Protein AF-A0AAW1MB24-F1 (afdb_monomer_lite)

Structure (mmCIF, N/CA/C/O backbone):
data_AF-A0AAW1MB24-F1
#
_entry.id   AF-A0AAW1MB24-F1
#
loop_
_atom_site.group_PDB
_atom_site.id
_atom_site.type_symbol
_atom_site.label_atom_id
_atom_site.label_alt_id
_atom_site.label_comp_id
_atom_site.label_asym_id
_atom_site.label_entity_id
_atom_site.label_seq_id
_atom_site.pdbx_PDB_ins_code
_atom_site.Cartn_x
_atom_site.Cartn_y
_atom_site.Cartn_z
_atom_site.occupancy
_atom_site.B_iso_or_equiv
_atom_site.auth_seq_id
_atom_site.auth_comp_id
_atom_site.auth_asym_id
_atom_site.auth_atom_id
_atom_site.pdbx_PDB_model_num
ATOM 1 N N . MET A 1 1 ? 55.123 39.744 19.053 1.00 43.03 1 MET A N 1
ATOM 2 C CA . MET A 1 1 ? 53.653 39.650 19.184 1.00 43.03 1 MET A CA 1
ATOM 3 C C . MET A 1 1 ? 53.161 38.521 18.292 1.00 43.03 1 MET A C 1
ATOM 5 O O . MET A 1 1 ? 53.751 38.301 17.247 1.00 43.03 1 MET A O 1
ATOM 9 N N . MET A 1 2 ? 52.180 37.779 18.807 1.00 41.16 2 MET A N 1
ATOM 10 C CA . MET A 1 2 ? 51.496 36.580 18.288 1.00 41.16 2 MET A CA 1
ATOM 11 C C . MET A 1 2 ? 51.373 36.495 16.751 1.00 41.16 2 MET A C 1
ATOM 13 O O . MET A 1 2 ? 51.146 37.498 16.092 1.00 41.16 2 MET A O 1
ATOM 17 N N . SER A 1 3 ? 51.477 35.311 16.140 1.00 39.66 3 SER A N 1
ATOM 18 C CA . SER A 1 3 ? 50.325 34.402 16.112 1.00 39.66 3 SER A CA 1
ATOM 19 C C . SER A 1 3 ? 50.701 32.929 15.914 1.00 39.66 3 SER A C 1
ATOM 21 O O . SER A 1 3 ? 51.513 32.578 15.062 1.00 39.66 3 SER A O 1
ATOM 23 N N . LYS A 1 4 ? 50.082 32.075 16.736 1.00 43.47 4 LYS A N 1
ATOM 24 C CA . LYS A 1 4 ? 50.129 30.612 16.682 1.00 43.47 4 LYS A CA 1
ATOM 25 C C . LYS A 1 4 ? 49.198 30.145 15.560 1.00 43.47 4 LYS A C 1
ATOM 27 O O . LYS A 1 4 ? 48.008 30.439 15.608 1.00 43.47 4 LYS A O 1
ATOM 32 N N . SER A 1 5 ? 49.724 29.404 14.588 1.00 49.34 5 SER A N 1
ATOM 33 C CA . SER A 1 5 ? 48.898 28.662 13.632 1.00 49.34 5 SER A CA 1
ATOM 34 C C . SER A 1 5 ? 48.448 27.362 14.300 1.00 49.34 5 SER A C 1
ATOM 36 O O . SER A 1 5 ? 49.275 26.509 14.619 1.00 49.34 5 SER A O 1
ATOM 38 N N . SER A 1 6 ? 47.154 27.261 14.601 1.00 51.38 6 SER A N 1
ATOM 39 C CA . SER A 1 6 ? 46.524 26.056 15.146 1.00 51.38 6 SER A CA 1
ATOM 40 C C . SER A 1 6 ? 45.919 25.260 13.983 1.00 51.38 6 SER A C 1
ATOM 42 O O . SER A 1 6 ? 45.318 25.876 13.100 1.00 51.38 6 SER A O 1
ATOM 44 N N . PRO A 1 7 ? 46.055 23.925 13.939 1.00 48.81 7 PRO A N 1
ATOM 45 C CA . PRO A 1 7 ? 45.532 23.129 12.839 1.00 48.81 7 PRO A CA 1
ATOM 46 C C . PRO A 1 7 ? 44.003 23.129 12.889 1.00 48.81 7 PRO A C 1
ATOM 48 O O . PRO A 1 7 ? 43.395 22.783 13.904 1.00 48.81 7 PRO A O 1
ATOM 51 N N . VAL A 1 8 ? 43.378 23.538 11.784 1.00 53.91 8 VAL A N 1
ATOM 52 C CA . VAL A 1 8 ? 41.935 23.406 11.584 1.00 53.91 8 VAL A CA 1
ATOM 53 C C . VAL A 1 8 ? 41.639 21.913 11.533 1.00 53.91 8 VAL A C 1
ATOM 55 O O . VAL A 1 8 ? 41.932 21.234 10.552 1.00 53.91 8 VAL A O 1
ATOM 58 N N . ASN A 1 9 ? 41.114 21.403 12.642 1.00 43.88 9 ASN A N 1
ATOM 59 C CA . ASN A 1 9 ? 40.586 20.057 12.767 1.00 43.88 9 ASN A CA 1
ATOM 60 C C . ASN A 1 9 ? 39.363 19.979 11.843 1.00 43.88 9 ASN A C 1
ATOM 62 O O . ASN A 1 9 ? 38.253 20.350 12.224 1.00 43.88 9 ASN A O 1
ATOM 66 N N . PHE A 1 10 ? 39.586 19.585 10.590 1.00 46.62 10 PHE A N 1
ATOM 67 C CA . PHE A 1 10 ? 38.527 19.327 9.625 1.00 46.62 10 PHE A CA 1
ATOM 68 C C . PHE A 1 10 ? 37.900 17.986 10.005 1.00 46.62 10 PHE A C 1
ATOM 70 O O . PHE A 1 10 ? 38.203 16.937 9.439 1.00 46.62 10 PHE A O 1
ATOM 77 N N . LEU A 1 11 ? 37.080 18.018 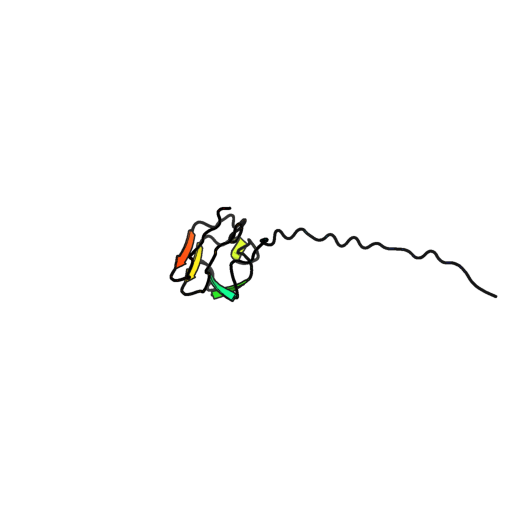11.057 1.00 42.41 11 LEU A N 1
ATOM 78 C CA . LEU A 1 11 ? 36.214 16.918 11.439 1.00 42.41 11 LEU A CA 1
ATOM 79 C C . LEU A 1 11 ? 35.160 16.811 10.332 1.00 42.41 11 LEU A C 1
ATOM 81 O O . LEU A 1 11 ? 34.096 17.422 10.392 1.00 42.41 11 LEU A O 1
ATOM 85 N N . CYS A 1 12 ? 35.514 16.101 9.263 1.00 42.62 12 CYS A N 1
ATOM 86 C CA . CYS A 1 12 ? 34.588 15.694 8.226 1.00 42.62 12 CYS A CA 1
ATOM 87 C C . CYS A 1 12 ? 33.635 14.699 8.891 1.00 42.62 12 CYS A C 1
ATOM 89 O O . CYS A 1 12 ? 33.917 13.504 8.977 1.00 42.62 12 CYS A O 1
ATOM 91 N N . VAL A 1 13 ? 32.556 15.220 9.477 1.00 45.41 13 VAL A N 1
ATOM 92 C CA . VAL A 1 13 ? 31.429 14.417 9.934 1.00 45.41 13 VAL A CA 1
ATOM 93 C C . VAL A 1 13 ? 30.853 13.807 8.668 1.00 45.41 13 VAL A C 1
ATOM 95 O O . VAL A 1 13 ? 30.088 14.444 7.947 1.00 45.41 13 VAL A O 1
ATOM 98 N N . ILE A 1 14 ? 31.299 12.591 8.354 1.00 52.66 14 ILE A N 1
ATOM 99 C CA . ILE A 1 14 ? 30.662 11.747 7.358 1.00 52.66 14 ILE A CA 1
ATOM 100 C C . ILE A 1 14 ? 29.272 11.478 7.926 1.00 52.66 14 ILE A C 1
ATOM 102 O O . ILE A 1 14 ? 29.077 10.594 8.758 1.00 52.66 14 ILE A O 1
ATOM 106 N N . LEU A 1 15 ? 28.318 12.319 7.524 1.00 45.47 15 LEU A N 1
ATOM 107 C CA . LEU A 1 15 ? 26.904 12.005 7.545 1.00 45.47 15 LEU A CA 1
ATOM 108 C C . LEU A 1 15 ? 26.779 10.716 6.739 1.00 45.47 15 LEU A C 1
ATOM 110 O O . LEU A 1 15 ? 26.764 10.733 5.510 1.00 45.47 15 LEU A O 1
ATOM 114 N N . LEU A 1 16 ? 26.771 9.587 7.446 1.00 46.81 16 LEU A N 1
ATOM 115 C CA . LEU A 1 16 ? 26.223 8.345 6.940 1.00 46.81 16 LEU A CA 1
ATOM 116 C C . LEU A 1 16 ? 24.776 8.676 6.586 1.00 46.81 16 LEU A C 1
ATOM 118 O O . LEU A 1 16 ? 23.898 8.661 7.445 1.00 46.81 16 LEU A O 1
ATOM 122 N N . ALA A 1 17 ? 24.554 9.053 5.327 1.00 44.00 17 ALA A N 1
ATOM 123 C CA . ALA A 1 17 ? 23.258 8.947 4.702 1.00 44.00 17 ALA A CA 1
ATOM 124 C C . ALA A 1 17 ? 22.905 7.468 4.816 1.00 44.00 17 ALA A C 1
ATOM 126 O O . ALA A 1 17 ? 23.369 6.635 4.038 1.00 44.00 17 ALA A O 1
ATOM 127 N N . SER A 1 18 ? 22.171 7.124 5.874 1.00 48.06 18 SER A N 1
ATOM 128 C CA . SER A 1 18 ? 21.413 5.893 5.917 1.00 48.06 18 SER A CA 1
ATOM 129 C C . SER A 1 18 ? 20.659 5.866 4.600 1.00 48.06 18 SER A C 1
ATOM 131 O O . SER A 1 18 ? 19.837 6.752 4.355 1.00 48.06 18 SER A O 1
ATOM 133 N N . ALA A 1 19 ? 20.993 4.911 3.735 1.00 41.25 19 ALA A N 1
ATOM 134 C CA . ALA A 1 19 ? 20.155 4.533 2.618 1.00 41.25 19 ALA A CA 1
ATOM 135 C C . ALA A 1 19 ? 18.845 4.014 3.223 1.00 41.25 19 ALA A C 1
ATOM 137 O O . ALA A 1 19 ? 18.635 2.815 3.386 1.00 41.25 19 ALA A O 1
ATOM 138 N N . ALA A 1 20 ? 18.001 4.950 3.660 1.00 46.56 20 ALA A N 1
ATOM 139 C CA . ALA A 1 20 ? 16.588 4.728 3.797 1.00 46.56 20 ALA A CA 1
ATOM 140 C C . ALA A 1 20 ? 16.171 4.311 2.398 1.00 46.56 20 ALA A C 1
ATOM 142 O O . ALA A 1 20 ? 16.341 5.053 1.432 1.00 46.56 20 ALA A O 1
ATOM 143 N N . ASN A 1 21 ? 15.735 3.068 2.294 1.00 52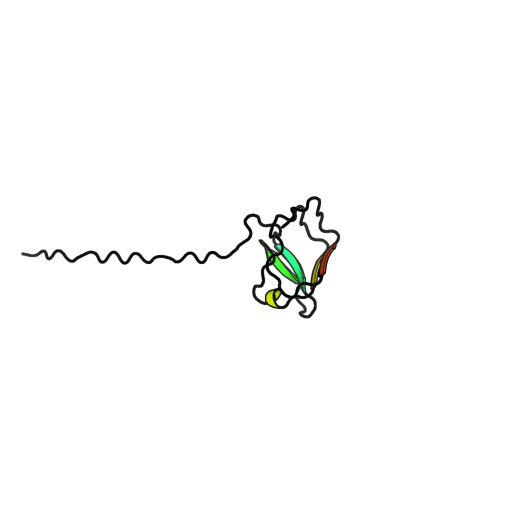.25 21 ASN A N 1
ATOM 144 C CA . ASN A 1 21 ? 15.246 2.440 1.084 1.00 52.25 21 ASN A CA 1
ATOM 145 C C . ASN A 1 21 ? 13.898 3.050 0.654 1.00 52.25 21 ASN A C 1
ATOM 147 O O . ASN A 1 21 ? 13.048 2.311 0.172 1.00 52.25 21 ASN A O 1
ATOM 151 N N . SER A 1 22 ? 13.737 4.370 0.820 1.00 60.62 22 SER A N 1
ATOM 152 C CA . SER A 1 22 ? 12.563 5.135 0.438 1.00 60.62 22 SER A CA 1
ATOM 153 C C . SER A 1 22 ? 12.303 4.888 -1.032 1.00 60.62 22 SER A C 1
ATOM 155 O O . SER A 1 22 ? 13.220 5.027 -1.848 1.00 60.62 22 SER A O 1
ATOM 157 N N . CYS A 1 23 ? 11.077 4.508 -1.365 1.00 72.62 23 CYS A N 1
ATOM 158 C CA . CYS A 1 23 ? 10.685 4.303 -2.747 1.00 72.62 23 CYS A CA 1
ATOM 159 C C . CYS A 1 23 ? 11.103 5.474 -3.650 1.00 72.62 23 CYS A C 1
ATOM 161 O O . CYS A 1 23 ? 11.002 6.642 -3.274 1.00 72.62 23 CYS A O 1
ATOM 163 N N . GLU A 1 24 ? 11.590 5.144 -4.848 1.00 78.19 24 GLU A N 1
ATOM 164 C CA . GLU A 1 24 ? 12.085 6.129 -5.817 1.00 78.19 24 GLU A CA 1
ATOM 165 C C . GLU A 1 24 ? 10.966 7.079 -6.272 1.00 78.19 24 GLU A C 1
ATOM 167 O O . GLU A 1 24 ? 11.208 8.260 -6.522 1.00 78.19 24 GLU A O 1
ATOM 172 N N . ILE A 1 25 ? 9.725 6.575 -6.321 1.00 84.62 25 ILE A N 1
ATOM 173 C CA . ILE A 1 25 ? 8.535 7.325 -6.723 1.00 84.62 25 ILE A CA 1
ATOM 174 C C . ILE A 1 25 ? 7.395 7.080 -5.725 1.00 84.62 25 ILE A C 1
ATOM 176 O O . ILE A 1 25 ? 6.992 5.947 -5.464 1.00 84.62 25 ILE A O 1
ATOM 180 N N . SER A 1 26 ? 6.845 8.172 -5.188 1.00 84.56 26 SER A N 1
ATOM 181 C CA . SER A 1 26 ? 5.722 8.152 -4.246 1.00 84.56 26 SER A CA 1
ATOM 182 C C . SER A 1 26 ? 4.423 7.739 -4.938 1.00 84.56 26 SER A C 1
ATOM 184 O O . SER A 1 26 ? 3.939 8.449 -5.818 1.00 84.56 26 SER A O 1
ATOM 186 N N . SER A 1 27 ? 3.812 6.644 -4.482 1.00 87.06 27 SER A N 1
ATOM 187 C CA . SER A 1 27 ? 2.497 6.196 -4.974 1.00 87.06 27 SER A CA 1
ATOM 188 C C . SER A 1 27 ? 1.340 6.764 -4.157 1.00 87.06 27 SER A C 1
ATOM 190 O O . SER A 1 27 ? 0.260 7.017 -4.685 1.00 87.06 27 SER A O 1
ATOM 192 N N . PHE A 1 28 ? 1.566 7.016 -2.868 1.00 88.44 28 PHE A N 1
ATOM 193 C CA . PHE A 1 28 ? 0.539 7.505 -1.957 1.00 88.44 28 PHE A CA 1
ATOM 194 C C . PHE A 1 28 ? 0.754 8.984 -1.647 1.00 88.44 28 PHE A C 1
ATOM 196 O O . PHE A 1 28 ? 1.864 9.417 -1.338 1.00 88.44 28 PHE A O 1
ATOM 203 N N . SER A 1 29 ? -0.316 9.773 -1.700 1.00 87.75 29 SER A N 1
ATOM 204 C CA . SER A 1 29 ? -0.309 11.174 -1.282 1.00 87.75 29 SER A CA 1
ATOM 205 C C . SER A 1 29 ? -1.457 11.411 -0.313 1.00 87.75 29 SER A C 1
ATOM 207 O O . SER A 1 29 ? -2.608 11.519 -0.730 1.00 87.75 29 SER A O 1
ATOM 209 N N . ASN A 1 30 ? -1.143 11.465 0.988 1.00 84.25 30 ASN A N 1
ATOM 210 C CA . ASN A 1 30 ? -2.125 11.686 2.053 1.00 84.25 30 ASN A CA 1
ATOM 211 C C . ASN A 1 30 ? -3.308 10.694 1.986 1.00 84.25 30 ASN A C 1
ATOM 213 O O . ASN A 1 30 ? -4.471 11.077 2.116 1.00 84.25 30 ASN A O 1
ATOM 217 N N . VAL A 1 31 ? -2.985 9.421 1.753 1.00 82.50 31 VAL A N 1
ATOM 218 C CA . VAL A 1 31 ? -3.939 8.328 1.556 1.00 82.50 31 VAL A CA 1
ATOM 219 C C . VAL A 1 31 ? -4.306 7.732 2.902 1.00 82.50 31 VAL A C 1
ATOM 221 O O . VAL A 1 31 ? -3.432 7.373 3.689 1.00 82.50 31 VAL A O 1
ATOM 224 N N . SER A 1 32 ? -5.603 7.612 3.153 1.00 84.25 32 SER A N 1
ATOM 225 C CA . SER A 1 32 ? -6.131 6.894 4.306 1.00 84.25 32 SER A CA 1
ATOM 226 C C . SER A 1 32 ? -5.963 5.387 4.134 1.00 84.25 32 SER A C 1
ATOM 228 O O . SER A 1 32 ? -6.528 4.797 3.213 1.00 84.25 32 SER A O 1
ATOM 230 N N . VAL A 1 33 ? -5.216 4.775 5.048 1.00 81.19 33 VAL A N 1
ATOM 231 C CA . VAL A 1 33 ? -4.964 3.336 5.086 1.00 81.19 33 VAL A CA 1
ATOM 232 C C . VAL A 1 33 ? -5.618 2.743 6.322 1.00 81.19 33 VAL A C 1
ATOM 234 O O . VAL A 1 33 ? -5.423 3.246 7.425 1.00 81.19 33 VAL A O 1
ATOM 237 N N . THR A 1 34 ? -6.381 1.670 6.134 1.00 80.88 34 THR A N 1
ATOM 238 C CA . THR A 1 34 ? -6.923 0.858 7.227 1.00 80.88 34 THR A CA 1
ATOM 239 C C . THR A 1 34 ? -6.073 -0.391 7.396 1.00 80.88 34 THR A C 1
ATOM 241 O O . THR A 1 34 ? -5.842 -1.126 6.435 1.00 80.88 34 THR A O 1
ATOM 244 N N . VAL A 1 35 ? -5.627 -0.636 8.626 1.00 75.62 35 VAL A N 1
ATOM 245 C CA . VAL A 1 35 ? -4.828 -1.805 9.005 1.00 75.62 35 VAL A CA 1
ATOM 246 C C . VAL A 1 35 ? -5.656 -2.692 9.931 1.00 75.62 35 VAL A C 1
ATOM 248 O O . VAL A 1 35 ? -6.111 -2.248 10.981 1.00 75.62 35 VAL A O 1
ATOM 251 N N . VAL A 1 36 ? -5.880 -3.9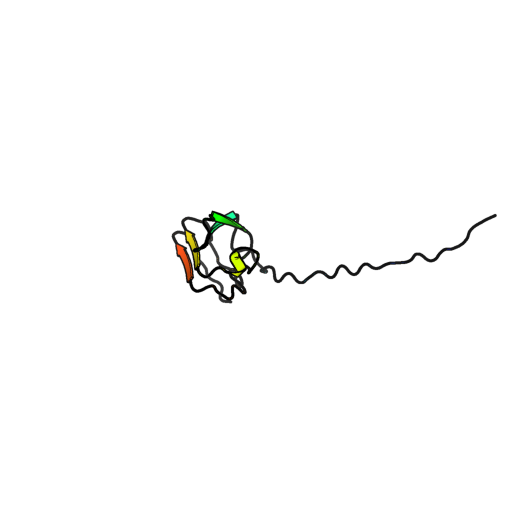58 9.572 1.00 66.50 36 VAL A N 1
ATOM 252 C CA . VAL A 1 36 ? -6.628 -4.873 10.457 1.00 66.50 36 VAL A CA 1
ATOM 253 C C . VAL A 1 36 ? -5.784 -5.204 11.690 1.00 66.50 36 VAL A C 1
ATOM 255 O O . VAL A 1 36 ? -4.613 -5.555 11.580 1.00 66.50 36 VAL A O 1
ATOM 258 N N . GLY A 1 37 ? -6.393 -5.100 12.876 1.00 57.59 37 GLY A N 1
ATOM 259 C CA . GLY A 1 37 ? -5.738 -5.331 14.172 1.00 57.59 37 GLY A CA 1
ATOM 260 C C . GLY A 1 37 ? -5.410 -4.054 14.950 1.00 57.59 37 GLY A C 1
ATOM 261 O O . GLY A 1 37 ? -5.109 -4.131 16.139 1.00 57.59 37 GLY A O 1
ATOM 262 N N . VAL A 1 38 ? -5.540 -2.881 14.321 1.00 55.28 38 VAL A N 1
ATOM 263 C CA . VAL A 1 38 ? -5.409 -1.572 14.969 1.00 55.28 38 VAL A CA 1
ATOM 264 C C . VAL A 1 38 ? -6.503 -0.663 14.403 1.00 55.28 38 VAL A C 1
ATOM 266 O O . VAL A 1 38 ? -6.621 -0.520 13.194 1.00 55.28 38 VAL A O 1
ATOM 269 N N . LEU A 1 39 ? -7.345 -0.061 15.249 1.00 51.81 39 LEU A N 1
ATOM 270 C CA . LEU A 1 39 ? -8.284 0.981 14.806 1.00 51.81 39 LEU A CA 1
ATOM 271 C C . LEU A 1 39 ? -7.469 2.200 14.355 1.00 51.81 39 LEU A C 1
ATOM 273 O O . LEU A 1 39 ? -7.136 3.053 15.172 1.00 51.81 39 LEU A O 1
ATOM 277 N N . GLY A 1 40 ? -7.112 2.266 13.077 1.00 56.84 40 GLY A N 1
ATOM 278 C CA . GLY A 1 40 ? -6.305 3.354 12.544 1.00 56.84 40 GLY A CA 1
ATOM 279 C C . GLY A 1 40 ? -6.614 3.595 11.080 1.00 56.84 40 GLY A C 1
ATOM 280 O O . GLY A 1 40 ? -6.341 2.741 10.244 1.00 56.84 40 GLY A O 1
ATOM 281 N N . ILE A 1 41 ? -7.189 4.766 10.802 1.00 61.72 41 ILE A N 1
ATOM 282 C CA . ILE A 1 41 ? -7.130 5.406 9.491 1.00 61.72 41 ILE A CA 1
ATOM 283 C C . ILE A 1 41 ? -5.873 6.276 9.532 1.00 61.72 41 ILE A C 1
ATOM 285 O O . ILE A 1 41 ? -5.945 7.461 9.865 1.00 61.72 41 ILE A O 1
ATOM 289 N N . ASP A 1 42 ? -4.718 5.674 9.268 1.00 73.00 42 ASP A N 1
ATOM 290 C CA . ASP A 1 42 ? -3.464 6.420 9.198 1.00 73.00 42 ASP A CA 1
ATOM 291 C C . ASP A 1 42 ? -3.324 7.071 7.826 1.00 73.00 42 ASP A C 1
ATOM 293 O O . ASP A 1 42 ? -3.742 6.528 6.801 1.00 73.00 42 ASP A O 1
ATOM 297 N N . LYS A 1 43 ? -2.753 8.276 7.809 1.00 81.50 43 LYS A N 1
ATOM 298 C CA . LYS A 1 43 ? -2.460 9.003 6.574 1.00 81.50 43 LYS A CA 1
ATOM 299 C C . LYS A 1 43 ? -1.054 8.662 6.117 1.00 81.50 43 LYS A C 1
ATOM 301 O O . LYS A 1 43 ? -0.083 9.074 6.747 1.00 81.50 43 LYS A O 1
ATOM 306 N N . VAL A 1 44 ? -0.954 7.958 4.996 1.00 83.31 44 VAL A N 1
ATOM 307 C CA . VAL A 1 44 ? 0.319 7.568 4.389 1.00 83.31 44 VAL A CA 1
ATOM 308 C C . VAL A 1 44 ? 0.631 8.472 3.203 1.00 83.31 44 VAL A C 1
ATOM 310 O O . VAL A 1 44 ? -0.229 8.790 2.379 1.00 83.31 44 VAL A O 1
ATOM 313 N N . SER A 1 45 ? 1.886 8.900 3.122 1.00 86.50 45 SER A N 1
ATOM 314 C CA . SER A 1 45 ? 2.468 9.533 1.937 1.00 86.50 45 SER A CA 1
ATOM 315 C C . SER A 1 45 ? 3.769 8.819 1.594 1.00 86.50 45 SER A C 1
ATOM 317 O O . SER A 1 45 ? 4.420 8.289 2.492 1.00 86.50 45 SER A O 1
ATOM 319 N N . GLY A 1 46 ? 4.154 8.801 0.322 1.00 88.69 46 GLY A N 1
ATOM 320 C CA . GLY A 1 46 ? 5.287 7.998 -0.124 1.00 88.69 46 GLY A CA 1
ATOM 321 C C . GLY A 1 46 ? 4.843 6.582 -0.461 1.00 88.69 46 GLY A C 1
ATOM 322 O O . GLY A 1 46 ? 4.003 6.377 -1.345 1.00 88.69 46 GLY A O 1
ATOM 323 N N . CYS A 1 47 ? 5.420 5.620 0.252 1.00 88.62 47 CY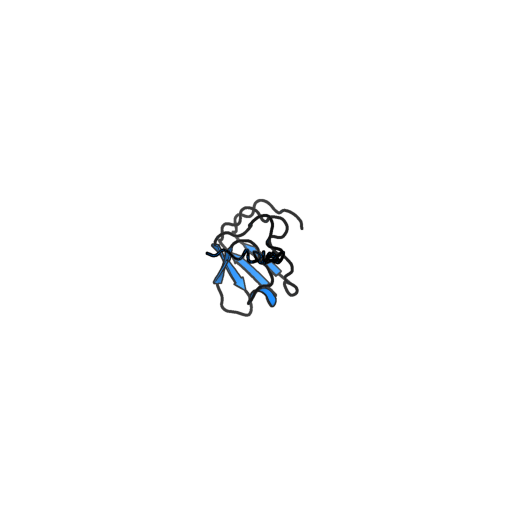S A N 1
ATOM 324 C CA . CYS A 1 47 ? 5.224 4.191 0.046 1.00 88.62 47 CYS A CA 1
ATOM 325 C C . CYS A 1 47 ? 4.945 3.483 1.368 1.00 88.62 47 CYS A C 1
ATOM 327 O O . CYS A 1 47 ? 5.203 4.018 2.445 1.00 88.62 47 CYS A O 1
ATOM 329 N N . LEU A 1 48 ? 4.363 2.292 1.277 1.00 89.06 48 LEU A N 1
ATOM 330 C CA . LEU A 1 48 ? 4.109 1.443 2.427 1.00 89.06 48 LEU A CA 1
ATOM 331 C C . LEU A 1 48 ? 5.368 0.633 2.724 1.00 89.06 48 LEU A C 1
ATOM 333 O O . LEU A 1 48 ? 5.721 -0.275 1.974 1.00 89.06 48 LEU A O 1
ATOM 337 N N . GLU A 1 49 ? 6.022 0.986 3.823 1.00 87.06 49 GLU A N 1
ATOM 338 C CA . GLU A 1 49 ? 7.253 0.378 4.326 1.00 87.06 49 GLU A CA 1
ATOM 339 C C . GLU A 1 49 ? 7.014 -0.156 5.746 1.00 87.06 49 GLU A C 1
ATOM 341 O O . GLU A 1 49 ? 6.113 0.341 6.432 1.00 87.06 49 GLU A O 1
ATOM 346 N N . PRO A 1 50 ? 7.791 -1.147 6.223 1.00 84.62 50 PRO A N 1
ATOM 347 C CA . PRO A 1 50 ? 7.633 -1.732 7.552 1.00 84.62 50 PRO A CA 1
ATOM 348 C C . PRO A 1 50 ? 8.139 -0.760 8.623 1.00 84.62 50 PRO A C 1
ATOM 350 O O . PRO A 1 50 ? 9.207 -0.941 9.197 1.00 84.62 50 PRO A O 1
ATOM 353 N N . ILE A 1 51 ? 7.382 0.304 8.874 1.00 81.62 51 ILE A N 1
ATOM 354 C CA . ILE A 1 51 ? 7.704 1.316 9.877 1.00 81.62 51 ILE A CA 1
ATOM 355 C C . ILE A 1 51 ? 6.521 1.424 10.836 1.00 81.62 51 ILE A C 1
ATOM 357 O O . ILE A 1 51 ? 5.379 1.659 10.429 1.00 81.62 51 ILE A O 1
ATOM 361 N N . GLY A 1 52 ? 6.782 1.255 12.133 1.00 81.25 52 GLY A N 1
ATOM 362 C CA . GLY A 1 52 ? 5.762 1.410 13.169 1.00 81.25 52 GLY A CA 1
ATOM 363 C C . GLY A 1 52 ? 4.637 0.379 13.041 1.00 81.25 52 GLY A C 1
ATOM 364 O O . GLY A 1 52 ? 4.879 -0.824 13.102 1.00 81.25 52 GLY A O 1
ATOM 365 N N . LEU A 1 53 ? 3.389 0.836 12.879 1.00 78.12 53 LEU A N 1
ATOM 366 C CA . LEU A 1 53 ? 2.221 -0.055 12.782 1.00 78.12 53 LEU A CA 1
ATOM 367 C C . LEU A 1 53 ? 2.240 -0.935 11.521 1.00 78.12 53 LEU A C 1
ATOM 369 O O . LEU A 1 53 ? 1.667 -2.025 11.531 1.00 78.12 53 LEU A O 1
ATOM 373 N N . LEU A 1 54 ? 2.945 -0.507 10.470 1.00 81.38 54 LEU A N 1
ATOM 374 C CA . LEU A 1 54 ? 3.085 -1.273 9.234 1.00 81.38 54 LEU A CA 1
ATOM 375 C C . LEU A 1 54 ? 4.062 -2.455 9.366 1.00 81.38 54 LEU A C 1
ATOM 377 O O . LEU A 1 54 ? 3.982 -3.385 8.579 1.00 81.38 54 LEU A O 1
ATOM 381 N N . GLU A 1 55 ? 4.931 -2.522 10.381 1.00 85.19 55 GLU A N 1
ATOM 382 C CA . GLU A 1 55 ? 5.834 -3.681 10.570 1.00 85.19 55 GLU A CA 1
ATOM 383 C C . GLU A 1 55 ? 5.080 -5.003 10.791 1.00 85.19 55 GLU A C 1
ATOM 385 O O . GLU A 1 55 ? 5.557 -6.092 10.461 1.00 85.19 55 GLU A O 1
ATOM 390 N N . LYS A 1 56 ? 3.885 -4.911 11.380 1.00 83.94 56 LYS A N 1
ATOM 391 C CA . LYS A 1 56 ? 3.069 -6.060 11.791 1.00 83.94 56 LYS A CA 1
ATOM 392 C C . LYS A 1 56 ? 1.786 -6.190 10.979 1.00 83.94 56 LYS A C 1
ATOM 394 O O . LYS A 1 56 ? 0.940 -7.009 11.328 1.00 83.94 56 LYS A O 1
ATOM 399 N N . VAL A 1 57 ? 1.626 -5.388 9.926 1.00 84.94 57 VAL A N 1
ATOM 400 C CA . VAL A 1 57 ? 0.403 -5.409 9.129 1.00 84.94 57 VAL A CA 1
ATOM 401 C C . VAL A 1 57 ? 0.302 -6.710 8.346 1.00 84.94 57 VAL A C 1
ATOM 403 O O . VAL A 1 57 ? 1.209 -7.071 7.602 1.00 84.94 57 VAL A O 1
ATOM 406 N N . SER A 1 58 ? -0.821 -7.404 8.508 1.00 88.81 58 SER A N 1
ATOM 407 C CA . SER A 1 58 ? -1.189 -8.534 7.655 1.00 88.81 58 SER A CA 1
ATOM 408 C C . SER A 1 58 ? -2.162 -8.153 6.549 1.00 88.81 58 SER A C 1
ATOM 410 O O . SER A 1 58 ? -2.336 -8.900 5.591 1.00 88.81 58 SER A O 1
ATOM 412 N N . PHE A 1 59 ? -2.786 -6.986 6.667 1.00 88.12 59 PHE A N 1
ATOM 413 C CA . PHE A 1 59 ? -3.871 -6.577 5.799 1.00 88.12 59 PHE A CA 1
ATOM 414 C C . PHE A 1 59 ? -3.926 -5.054 5.687 1.00 88.12 59 PHE A C 1
ATOM 416 O O . PHE A 1 59 ? -4.044 -4.360 6.702 1.00 88.12 59 PHE A O 1
ATOM 423 N N . VAL A 1 60 ? -3.865 -4.550 4.457 1.00 87.94 60 VAL A N 1
ATOM 424 C CA . VAL A 1 60 ? -3.911 -3.124 4.119 1.00 87.94 60 VAL A CA 1
ATOM 425 C C . VAL A 1 60 ? -5.130 -2.859 3.246 1.00 87.94 60 VAL A C 1
ATOM 427 O O . VAL A 1 60 ? -5.288 -3.464 2.189 1.00 87.94 60 VAL A O 1
ATOM 430 N N . GLN A 1 61 ? -5.967 -1.911 3.659 1.00 89.25 61 GLN A N 1
ATOM 431 C CA . GLN A 1 61 ? -7.118 -1.441 2.892 1.00 89.25 61 GLN A CA 1
ATOM 432 C C . GLN A 1 61 ? -6.981 0.038 2.549 1.00 89.25 61 GLN A C 1
ATOM 434 O O . GLN A 1 61 ? -6.845 0.885 3.433 1.00 89.25 61 GLN A O 1
ATOM 439 N N . ILE A 1 62 ? -7.087 0.347 1.262 1.00 88.56 62 ILE A N 1
ATOM 440 C CA . ILE A 1 62 ? -7.166 1.702 0.724 1.00 88.56 62 ILE A CA 1
ATOM 441 C C . ILE A 1 62 ? -8.473 1.777 -0.061 1.00 88.56 62 ILE A C 1
ATOM 443 O O . ILE A 1 62 ? -8.622 1.144 -1.106 1.00 88.56 62 ILE A O 1
ATOM 447 N N . ILE A 1 63 ? -9.449 2.499 0.488 1.00 88.31 63 ILE A N 1
ATOM 448 C CA . ILE A 1 63 ? -10.819 2.543 -0.034 1.00 88.31 63 ILE A CA 1
ATOM 449 C C . ILE A 1 63 ? -11.215 3.999 -0.278 1.00 88.31 63 ILE A C 1
ATOM 451 O O . ILE A 1 63 ? -11.063 4.842 0.608 1.00 88.31 63 ILE A O 1
ATOM 455 N N . ASN A 1 64 ? -11.760 4.294 -1.462 1.00 90.88 64 ASN A N 1
ATOM 456 C CA . ASN A 1 64 ? -12.210 5.639 -1.852 1.00 90.88 64 ASN A CA 1
ATOM 457 C C . ASN A 1 64 ? -11.095 6.704 -1.773 1.00 90.88 64 ASN A C 1
ATOM 459 O O . ASN A 1 64 ? -11.343 7.836 -1.355 1.00 90.88 64 ASN A O 1
ATOM 463 N N . GLN A 1 65 ? -9.856 6.339 -2.113 1.00 89.31 65 GLN A N 1
ATOM 464 C CA . GLN A 1 65 ? -8.701 7.247 -2.125 1.00 89.31 65 GLN A CA 1
ATOM 465 C C . GLN A 1 65 ? -8.241 7.523 -3.559 1.00 89.31 65 GLN A C 1
ATOM 467 O O . GLN A 1 65 ? -8.601 6.801 -4.473 1.00 89.31 65 GLN A O 1
ATOM 472 N N . SER A 1 66 ? -7.444 8.565 -3.791 1.00 90.31 66 SER A N 1
ATOM 473 C CA . SER A 1 66 ? -6.879 8.814 -5.125 1.00 90.31 66 SER A CA 1
ATOM 474 C C . SER A 1 66 ? -5.457 8.264 -5.201 1.00 90.31 66 SER A C 1
ATOM 476 O O . SER A 1 66 ? -4.520 8.889 -4.708 1.00 90.31 66 SER A O 1
ATOM 478 N N . VAL A 1 67 ? -5.309 7.084 -5.804 1.00 89.56 67 VAL A N 1
ATOM 479 C CA . VAL A 1 67 ? -4.029 6.407 -6.051 1.00 89.56 67 VAL A CA 1
ATOM 480 C C . VAL A 1 67 ? -3.985 6.005 -7.530 1.00 89.56 67 VAL A C 1
ATOM 482 O O . VAL A 1 67 ? -4.237 4.854 -7.869 1.00 89.56 67 VAL A O 1
ATOM 485 N N . PRO A 1 68 ? -3.738 6.948 -8.457 1.00 86.06 68 PRO A N 1
ATOM 486 C CA . PRO A 1 68 ? -3.898 6.691 -9.890 1.00 86.06 68 PRO A CA 1
ATOM 487 C C . PRO A 1 68 ? -2.877 5.699 -10.461 1.00 86.06 68 PRO A C 1
ATOM 489 O O . PRO A 1 68 ? -3.172 5.015 -11.447 1.00 86.06 68 PRO A O 1
ATOM 492 N N . VAL A 1 69 ? -1.692 5.619 -9.850 1.00 89.25 69 VAL A N 1
ATOM 493 C CA . VAL A 1 69 ? -0.585 4.749 -10.257 1.00 89.25 69 VAL A CA 1
ATOM 494 C C . VAL A 1 69 ? 0.040 4.132 -9.010 1.00 89.25 69 VAL A C 1
ATOM 496 O O . VAL A 1 69 ? 0.331 4.850 -8.052 1.00 89.25 69 VAL A O 1
ATOM 499 N N . LEU A 1 70 ? 0.263 2.818 -9.034 1.00 89.69 70 LEU A N 1
ATOM 500 C CA . LEU A 1 70 ? 1.178 2.159 -8.104 1.00 89.69 70 LEU A CA 1
ATOM 501 C C . LEU A 1 70 ? 2.517 1.961 -8.799 1.00 89.69 70 LEU A C 1
ATOM 503 O O . LEU A 1 70 ? 2.624 1.144 -9.714 1.00 89.69 70 LEU A O 1
ATOM 507 N N . TYR A 1 71 ? 3.515 2.724 -8.372 1.00 90.50 71 TYR A N 1
ATOM 508 C CA . TYR A 1 71 ? 4.881 2.604 -8.865 1.00 90.50 71 TYR A CA 1
ATOM 509 C C . TYR A 1 71 ? 5.581 1.390 -8.253 1.00 90.50 71 TYR A C 1
ATOM 511 O O . TYR A 1 71 ? 5.175 0.871 -7.208 1.00 90.50 71 TYR A O 1
ATOM 519 N N . ARG A 1 72 ? 6.672 0.949 -8.880 1.00 87.12 72 ARG A N 1
ATOM 520 C CA . ARG A 1 72 ? 7.516 -0.113 -8.323 1.00 87.12 72 ARG A CA 1
ATOM 521 C C . ARG A 1 72 ? 7.941 0.232 -6.890 1.00 87.12 72 ARG A C 1
ATOM 523 O O . ARG A 1 72 ? 8.392 1.344 -6.618 1.00 87.12 72 ARG A O 1
ATOM 530 N N . GLY A 1 73 ? 7.831 -0.735 -5.977 1.00 87.31 73 GLY A N 1
ATOM 531 C CA . GLY A 1 73 ? 8.158 -0.522 -4.567 1.00 87.31 73 GLY A CA 1
ATOM 532 C C . GLY A 1 73 ? 7.163 0.368 -3.813 1.00 87.31 73 GLY A C 1
ATOM 533 O O . GLY A 1 73 ? 7.478 0.805 -2.708 1.00 87.31 73 GLY A O 1
ATOM 534 N N . ALA A 1 74 ? 5.966 0.624 -4.366 1.00 88.00 74 ALA A N 1
ATOM 535 C CA . ALA A 1 74 ? 4.871 1.285 -3.651 1.00 88.00 74 ALA A CA 1
ATOM 536 C C . ALA A 1 74 ? 4.566 0.597 -2.318 1.00 88.00 74 ALA A C 1
ATOM 538 O O . ALA A 1 74 ? 4.244 1.256 -1.335 1.00 88.00 74 ALA A O 1
ATOM 539 N N . VAL A 1 75 ? 4.667 -0.729 -2.295 1.00 89.25 75 VAL A N 1
ATOM 540 C CA . VAL A 1 75 ? 4.482 -1.562 -1.113 1.00 89.25 75 VAL A CA 1
ATOM 541 C C . VAL A 1 75 ? 5.700 -2.457 -1.011 1.00 89.25 75 VAL A C 1
ATOM 543 O O . VAL A 1 75 ? 5.894 -3.331 -1.851 1.00 89.25 75 VAL A O 1
ATOM 546 N N . LYS A 1 76 ? 6.556 -2.203 -0.026 1.00 86.44 76 LYS A N 1
ATOM 547 C CA . LYS A 1 76 ? 7.874 -2.825 0.059 1.00 86.44 76 LYS A CA 1
ATOM 548 C C . LYS A 1 76 ? 8.118 -3.391 1.446 1.00 86.44 76 LYS A C 1
ATOM 550 O O . LYS A 1 76 ? 7.793 -2.763 2.447 1.00 86.44 76 LYS A O 1
ATOM 555 N N . ASP A 1 77 ? 8.725 -4.576 1.471 1.00 85.62 77 ASP A N 1
ATOM 556 C CA . ASP A 1 77 ? 9.272 -5.218 2.666 1.00 85.62 77 ASP A CA 1
ATOM 557 C C . ASP A 1 77 ? 8.287 -5.306 3.845 1.00 85.62 77 ASP A C 1
ATOM 559 O O . ASP A 1 77 ? 8.697 -5.206 4.994 1.00 85.62 77 ASP A O 1
ATOM 563 N N . LEU A 1 78 ? 6.989 -5.513 3.588 1.00 87.56 78 LEU A N 1
ATOM 564 C CA . LEU A 1 78 ? 5.989 -5.778 4.630 1.00 87.56 78 LEU A CA 1
ATOM 565 C C . LEU A 1 78 ? 5.918 -7.293 4.891 1.00 87.56 78 LEU A C 1
ATOM 567 O O . LEU A 1 78 ? 5.183 -7.995 4.196 1.00 87.56 78 LEU A O 1
ATOM 571 N N . PRO A 1 79 ? 6.670 -7.833 5.872 1.00 86.69 79 PRO A N 1
ATOM 572 C CA . PRO A 1 79 ? 6.953 -9.270 5.958 1.00 86.69 79 PRO A CA 1
ATOM 573 C C . PRO A 1 79 ? 5.724 -10.122 6.289 1.00 86.69 79 PRO A C 1
ATOM 575 O O . PRO A 1 79 ? 5.738 -11.330 6.073 1.00 86.69 79 PRO A O 1
ATOM 578 N N . ASN A 1 80 ? 4.683 -9.498 6.839 1.00 89.12 80 ASN A N 1
ATOM 579 C CA . ASN A 1 80 ? 3.463 -10.166 7.274 1.00 89.12 80 ASN A CA 1
ATOM 580 C C . ASN A 1 80 ? 2.269 -9.880 6.355 1.00 89.12 80 ASN A C 1
ATOM 582 O O . ASN A 1 80 ? 1.209 -10.461 6.584 1.00 89.12 80 ASN A O 1
ATOM 586 N N . LEU A 1 81 ? 2.417 -9.002 5.351 1.00 88.81 81 LEU A N 1
ATOM 587 C CA . LEU A 1 81 ? 1.306 -8.569 4.508 1.00 88.81 81 LEU A CA 1
ATOM 588 C C . LEU A 1 81 ? 0.800 -9.743 3.665 1.00 88.81 81 LEU A C 1
ATOM 590 O O . LEU A 1 81 ? 1.512 -10.254 2.805 1.00 88.81 81 LEU A O 1
ATOM 594 N N . ALA A 1 82 ? -0.440 -10.144 3.916 1.00 89.81 82 ALA A N 1
ATOM 595 C CA . ALA A 1 82 ? -1.138 -11.176 3.164 1.00 89.81 82 ALA A CA 1
ATOM 596 C C . ALA A 1 82 ? -2.040 -10.558 2.091 1.00 89.81 82 ALA A C 1
ATOM 598 O O . ALA A 1 82 ? -2.032 -11.011 0.951 1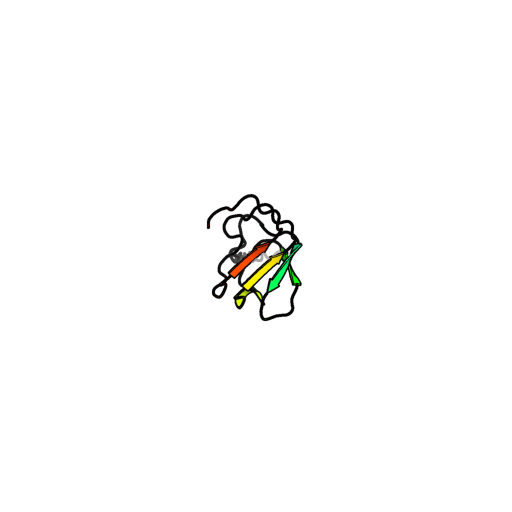.00 89.81 82 ALA A O 1
ATOM 599 N N . ASP A 1 83 ? -2.761 -9.491 2.447 1.00 90.12 83 ASP A N 1
ATOM 600 C CA . ASP A 1 83 ? -3.750 -8.867 1.572 1.00 90.12 83 ASP A CA 1
ATOM 601 C C . ASP A 1 83 ? -3.535 -7.354 1.459 1.00 90.12 83 ASP A C 1
ATOM 603 O O . ASP A 1 83 ? -3.467 -6.629 2.455 1.00 90.12 83 ASP A O 1
ATOM 607 N N . LEU A 1 84 ? -3.502 -6.869 0.219 1.00 89.12 84 LEU A N 1
ATOM 608 C CA . LEU A 1 84 ? -3.573 -5.453 -0.125 1.00 89.12 84 LEU A CA 1
ATOM 609 C C . LEU A 1 84 ? -4.833 -5.222 -0.956 1.00 89.12 84 LEU A C 1
ATOM 611 O O . LEU A 1 84 ? -4.936 -5.698 -2.085 1.00 89.12 84 LEU A O 1
ATOM 615 N N . ILE A 1 85 ? -5.779 -4.470 -0.405 1.00 89.94 85 ILE A N 1
ATOM 616 C CA . ILE A 1 85 ? -7.035 -4.134 -1.068 1.00 89.94 85 ILE A CA 1
ATOM 617 C C . ILE A 1 85 ? -7.014 -2.667 -1.484 1.00 89.94 85 ILE A C 1
ATOM 619 O O . ILE A 1 85 ? -6.842 -1.771 -0.656 1.00 89.94 85 ILE A O 1
ATOM 623 N N . LEU A 1 86 ? -7.244 -2.443 -2.776 1.00 89.44 86 LEU A N 1
ATOM 624 C CA . LEU A 1 86 ? -7.374 -1.131 -3.403 1.00 89.44 86 LEU A CA 1
ATOM 625 C C . LEU A 1 86 ? -8.768 -1.044 -4.022 1.00 89.44 86 LEU A C 1
ATOM 627 O O . LEU A 1 86 ? -8.996 -1.517 -5.135 1.00 89.44 86 LEU A O 1
ATOM 631 N N . GLU A 1 87 ? -9.717 -0.462 -3.299 1.00 90.12 87 GLU A N 1
ATOM 632 C CA . GLU A 1 87 ? -11.106 -0.363 -3.747 1.00 90.12 87 GLU A CA 1
ATOM 633 C C . GLU A 1 87 ? -11.460 1.089 -4.055 1.00 90.12 87 GLU A C 1
ATOM 635 O O . GLU A 1 87 ? -11.102 2.002 -3.309 1.00 90.12 87 GLU A O 1
ATOM 640 N N . ASN A 1 88 ? -12.130 1.316 -5.190 1.00 91.25 88 ASN A N 1
ATOM 641 C CA . ASN A 1 88 ? -12.500 2.651 -5.667 1.00 91.25 88 ASN A CA 1
ATOM 642 C C . ASN A 1 88 ? -11.343 3.668 -5.554 1.00 91.25 88 ASN A C 1
ATOM 644 O O . ASN A 1 88 ? -11.528 4.804 -5.120 1.00 91.25 88 ASN A O 1
ATOM 648 N N . SER A 1 89 ? -10.122 3.214 -5.865 1.00 88.19 89 SER A N 1
ATOM 649 C CA . SER A 1 89 ? -8.903 3.994 -5.626 1.00 88.19 89 SER A CA 1
ATOM 650 C C . SER A 1 89 ? -8.403 4.754 -6.864 1.00 88.19 89 SER A C 1
ATOM 652 O O . SER A 1 89 ? -7.364 5.406 -6.832 1.00 88.19 89 SER A O 1
ATOM 654 N N . GLY A 1 90 ? -9.108 4.632 -7.995 1.00 89.62 90 GLY A N 1
ATOM 655 C CA . GLY A 1 90 ? -8.713 5.244 -9.268 1.00 89.62 90 GLY A CA 1
ATOM 656 C C . GLY A 1 90 ? -7.435 4.671 -9.891 1.00 89.62 90 GLY A C 1
ATOM 657 O O . GLY A 1 90 ? -6.920 5.264 -10.836 1.00 89.62 90 GLY A O 1
ATOM 658 N N . VAL A 1 91 ? -6.929 3.537 -9.387 1.00 90.88 91 VAL A N 1
ATOM 659 C CA . VAL A 1 91 ? -5.730 2.872 -9.915 1.00 90.88 91 VAL A CA 1
ATOM 660 C C . VAL A 1 91 ? -5.966 2.501 -11.375 1.00 90.88 91 VAL A C 1
ATOM 662 O O . VAL A 1 91 ? -6.860 1.722 -11.701 1.00 90.88 91 VAL A O 1
ATOM 665 N N . SER A 1 92 ? -5.147 3.075 -12.249 1.00 91.56 92 SER A N 1
ATOM 666 C CA . SER A 1 92 ? -5.212 2.889 -13.702 1.00 91.56 92 SER A CA 1
ATOM 667 C C . SER A 1 92 ? -3.953 2.233 -14.270 1.00 91.56 92 SER A C 1
ATOM 669 O O . SER A 1 92 ? -3.984 1.704 -15.379 1.00 91.56 92 SER A O 1
ATOM 671 N N . SER A 1 93 ? -2.860 2.238 -13.501 1.00 90.12 93 SER A N 1
ATOM 672 C CA . SER A 1 93 ? -1.574 1.654 -13.874 1.00 90.12 93 SER A CA 1
ATOM 673 C C . SER A 1 93 ? -0.903 0.991 -12.671 1.00 90.12 93 SER A C 1
ATOM 675 O O . SER A 1 93 ? -0.979 1.500 -11.548 1.00 90.12 93 SER A O 1
ATOM 677 N N . LEU A 1 94 ? -0.244 -0.139 -12.930 1.00 88.31 94 LEU A N 1
ATOM 678 C CA . LEU A 1 94 ? 0.512 -0.931 -11.965 1.00 88.31 94 LEU A CA 1
ATOM 679 C C . LEU A 1 94 ? 1.905 -1.198 -12.532 1.00 88.31 94 LEU A C 1
ATOM 681 O O . LEU A 1 94 ? 2.039 -1.834 -13.579 1.00 88.31 94 LEU A O 1
ATOM 685 N N . GLU A 1 95 ? 2.937 -0.748 -11.830 1.00 86.81 95 GLU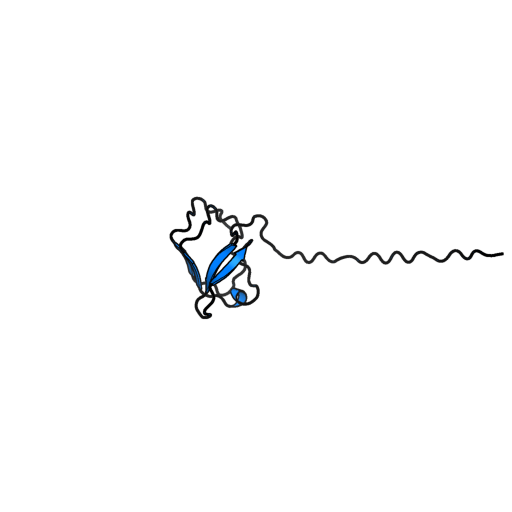 A N 1
ATOM 686 C CA . GLU A 1 95 ? 4.316 -1.084 -12.151 1.00 86.81 95 GLU A CA 1
ATOM 687 C C . GLU A 1 95 ? 4.777 -2.289 -11.321 1.00 86.81 95 GLU A C 1
ATOM 689 O O . GLU A 1 95 ? 4.750 -2.241 -10.092 1.00 86.81 95 GLU A O 1
ATOM 694 N N . PRO A 1 96 ? 5.215 -3.383 -11.962 1.00 74.62 96 PRO A N 1
ATOM 695 C CA . PRO A 1 96 ? 5.627 -4.581 -11.249 1.00 74.62 96 PRO A CA 1
ATOM 696 C C . PRO A 1 96 ? 6.973 -4.406 -10.530 1.00 74.62 96 PRO A C 1
ATOM 698 O O . PRO A 1 96 ? 7.965 -3.930 -11.105 1.00 74.62 96 PRO A O 1
ATOM 701 N N . GLY A 1 97 ? 7.033 -4.913 -9.300 1.00 60.03 97 GLY A N 1
ATOM 702 C CA . GLY A 1 97 ? 8.205 -4.946 -8.421 1.00 60.03 97 GLY A CA 1
ATOM 703 C C . GLY A 1 97 ? 7.843 -4.438 -7.038 1.00 60.03 97 GLY A C 1
ATOM 704 O O . GLY A 1 97 ? 8.784 -3.996 -6.350 1.00 60.03 97 GLY A O 1
#

Radius of gyration: 21.18 Å; chains: 1; bounding box: 66×51×33 Å

Foldseek 3Di:
DDDDDDDDPPPPPPPPPPPPVFDPDKQFDQFQKDFPPDPDRDGDIGAQDCDDPQLQGQEIEGELAARQEQAERSYPDSPNHNYYYDYNHNHPYYHYD

Secondary structure (DSSP, 8-state):
-----------------------SS--EEEEEEEETTS--EEEEEE-B-S-GGGGG-SEEEEES----EE-TTSB---TT--EEEEES----EE---

Sequence (97 aa):
MMSKSSPVNFLCVILLASAANSCEISSFSNVSVTVVGVLGIDKVSGCLEPIGLLEKVSFVQIINQSVPVLYRGAVKDLPNLADLILENSGVSSLEPG

Organism: Popillia japonica (NCBI:txid7064)

pLDDT: mean 75.28, std 17.57, range [39.66, 91.56]